Protein AF-A0A8T0FHR5-F1 (afdb_monomer_lite)

Radius of gyration: 18.39 Å; chains: 1; bounding box: 42×38×52 Å

Foldseek 3Di:
DDQFDPWDAFPPPRATWDKDQDCVDLARIWTFGVCVVVPNNPDGDIGHSCPLHLVVPDPARPVLLLLLLVCVLVPPDPVVNCVVSVDDPVRNVVVLVLLLVLLVVVCVVVVVDDPPDDDDPPDSVVSSVSSVVVCPPHPSSVVSSVSSRVVSNVVVVVVVVD

Secondary structure (DSSP, 8-state):
--SS-S--B-TTT-PBEEEEE-TTSTTSEEEEEHHHHSS--S---EEETTTTSGGGG-SS-HHHHHHHHHHHHTT--HHHHHHHH---HHHHHHHHHHHHHHHHHHHHHTT-S-SSSS----SHHHHHHHHHHHTTTS-HHHHHHHHHHHHHHHHHHHHHT-

pLDDT: mean 86.12, std 13.75, range [42.59, 98.25]

Organism: Argiope bruennichi (NCBI:txid94029)

Structure (mmCIF, N/CA/C/O backbone):
data_AF-A0A8T0FHR5-F1
#
_entry.id   AF-A0A8T0FHR5-F1
#
loop_
_atom_site.group_PDB
_atom_site.id
_atom_site.type_symbol
_atom_site.label_atom_id
_atom_site.label_alt_id
_atom_site.label_comp_id
_atom_site.label_asym_id
_atom_site.label_entity_id
_atom_site.label_seq_id
_atom_site.pdbx_PDB_ins_code
_atom_site.Cartn_x
_atom_site.Cartn_y
_atom_site.Cartn_z
_atom_site.occupancy
_atom_site.B_iso_or_equiv
_atom_site.auth_seq_id
_atom_site.auth_comp_id
_atom_site.auth_asym_id
_atom_site.auth_atom_id
_atom_site.pdbx_PDB_model_num
ATOM 1 N N . MET A 1 1 ? -11.043 2.720 -9.226 1.00 59.81 1 MET A N 1
ATOM 2 C CA . MET A 1 1 ? -9.737 3.416 -9.172 1.00 59.81 1 MET A CA 1
ATOM 3 C C . MET A 1 1 ? -8.627 2.382 -9.303 1.00 59.81 1 MET A C 1
ATOM 5 O O . MET A 1 1 ? -8.743 1.336 -8.682 1.00 59.81 1 MET A O 1
ATOM 9 N N . GLU A 1 2 ? -7.588 2.631 -10.105 1.00 81.31 2 GLU A N 1
ATOM 10 C CA . GLU A 1 2 ? -6.464 1.688 -10.253 1.00 81.31 2 GLU A CA 1
ATOM 11 C C . GLU A 1 2 ? -5.473 1.809 -9.085 1.00 81.31 2 GLU A C 1
ATOM 13 O O . GLU A 1 2 ? -4.942 2.893 -8.825 1.00 81.31 2 GLU A O 1
ATOM 18 N N . LEU A 1 3 ? -5.228 0.693 -8.391 1.00 88.44 3 LEU A N 1
ATOM 19 C CA . LEU A 1 3 ? -4.280 0.590 -7.275 1.00 88.44 3 LEU A CA 1
ATOM 20 C C . LEU A 1 3 ? -2.821 0.635 -7.745 1.00 88.44 3 LEU A C 1
ATOM 22 O O . LEU A 1 3 ? -1.984 1.235 -7.080 1.00 88.44 3 LEU A O 1
ATOM 26 N N . ILE A 1 4 ? -2.543 0.054 -8.912 1.00 89.69 4 ILE A N 1
ATOM 27 C CA . ILE A 1 4 ? -1.254 0.107 -9.605 1.00 89.69 4 ILE A CA 1
ATOM 28 C C . ILE A 1 4 ? -1.474 0.790 -10.953 1.00 89.69 4 ILE A C 1
ATOM 30 O O . ILE A 1 4 ? -2.437 0.432 -11.630 1.00 89.69 4 ILE A O 1
ATOM 34 N N . PRO A 1 5 ? -0.630 1.755 -11.360 1.00 87.38 5 PRO A N 1
ATOM 35 C CA . PRO A 1 5 ? -0.799 2.418 -12.646 1.00 87.38 5 PRO A CA 1
ATOM 36 C C . PRO A 1 5 ? -0.696 1.441 -13.816 1.00 87.38 5 PRO A C 1
ATOM 38 O O . PRO A 1 5 ? 0.226 0.628 -13.873 1.00 87.38 5 PRO A O 1
ATOM 41 N N . SER A 1 6 ? -1.608 1.569 -14.776 1.00 89.69 6 SER A N 1
ATOM 42 C CA . SER A 1 6 ? -1.546 0.876 -16.068 1.00 89.69 6 SER A CA 1
ATOM 43 C C . SER A 1 6 ? -0.545 1.502 -17.051 1.00 89.69 6 SER A C 1
ATOM 45 O O . SER A 1 6 ? -0.107 0.832 -17.986 1.00 89.69 6 SER A O 1
ATOM 47 N N . SER A 1 7 ? -0.135 2.756 -16.829 1.00 90.38 7 SER A N 1
ATOM 48 C CA . SER A 1 7 ? 0.898 3.449 -17.606 1.00 90.38 7 SER A CA 1
ATOM 49 C C . SER A 1 7 ? 1.771 4.340 -16.721 1.00 90.38 7 SER A C 1
ATOM 51 O O . SER A 1 7 ? 1.321 4.903 -15.720 1.00 90.38 7 SER A O 1
ATOM 53 N N . VAL A 1 8 ? 3.052 4.455 -17.081 1.00 91.62 8 VAL A N 1
ATOM 54 C CA . VAL A 1 8 ? 4.035 5.285 -16.374 1.00 91.62 8 VAL A CA 1
ATOM 55 C C . VAL A 1 8 ? 4.917 6.002 -17.391 1.00 91.62 8 VAL A C 1
ATOM 57 O O . VAL A 1 8 ? 5.406 5.398 -18.346 1.00 91.62 8 VAL A O 1
ATOM 60 N N . MET A 1 9 ? 5.160 7.291 -17.158 1.00 93.19 9 MET A N 1
ATOM 61 C CA . MET A 1 9 ? 6.105 8.086 -17.940 1.00 93.19 9 MET A CA 1
ATOM 62 C C . MET A 1 9 ? 7.493 8.045 -17.301 1.00 93.19 9 MET A C 1
ATOM 64 O O . MET A 1 9 ? 7.644 8.141 -16.082 1.00 93.19 9 MET A O 1
ATOM 68 N N . CYS A 1 10 ? 8.531 7.919 -18.126 1.00 92.06 10 CYS A N 1
ATOM 69 C CA . CYS A 1 10 ? 9.905 7.901 -17.653 1.00 92.06 10 CYS A CA 1
ATOM 70 C C . CYS A 1 10 ? 10.265 9.249 -17.006 1.00 92.06 10 CYS A C 1
ATOM 72 O O . CYS A 1 10 ? 10.270 10.262 -17.708 1.00 92.06 10 CYS A O 1
ATOM 74 N N . PRO A 1 11 ? 10.690 9.286 -15.729 1.00 90.50 11 PRO A N 1
ATOM 75 C CA . PRO A 1 11 ? 10.994 10.543 -15.040 1.00 90.50 11 PRO A CA 1
ATOM 76 C C . PRO A 1 11 ? 12.223 11.271 -15.607 1.00 90.50 11 PRO A C 1
ATOM 78 O O . PRO A 1 11 ? 12.476 12.414 -15.253 1.00 90.50 11 PRO A O 1
ATOM 81 N N . SER A 1 12 ? 13.016 10.615 -16.463 1.00 91.31 12 SER A N 1
ATOM 82 C CA . SER A 1 12 ? 14.241 11.190 -17.034 1.00 91.31 12 SER A CA 1
ATOM 83 C C . SER A 1 12 ? 14.061 11.780 -18.433 1.00 91.31 12 SER A C 1
ATOM 85 O O . SER A 1 12 ? 14.777 12.704 -18.788 1.00 91.31 12 SER A O 1
ATOM 87 N N . CYS A 1 13 ? 13.164 11.228 -19.254 1.00 91.31 13 CYS A N 1
ATOM 88 C CA . CYS A 1 13 ? 13.004 11.655 -20.655 1.00 91.31 13 CYS A CA 1
ATOM 89 C C . CYS A 1 13 ? 11.546 11.785 -21.102 1.00 91.31 13 CYS A C 1
ATOM 91 O O . CYS A 1 13 ? 11.295 12.071 -22.267 1.00 91.31 13 CYS A O 1
ATOM 93 N N . ASN A 1 14 ? 10.598 11.555 -20.191 1.00 91.69 14 ASN A N 1
ATOM 94 C CA . ASN A 1 14 ? 9.164 11.629 -20.437 1.00 91.69 14 ASN A CA 1
ATOM 95 C C . ASN A 1 14 ? 8.678 10.773 -21.622 1.00 91.69 14 ASN A C 1
ATOM 97 O O . ASN A 1 14 ? 7.689 11.096 -22.268 1.00 91.69 14 ASN A O 1
ATOM 101 N N . CYS A 1 15 ? 9.376 9.677 -21.922 1.00 91.31 15 CYS A N 1
ATOM 102 C CA . CYS A 1 15 ? 8.889 8.645 -22.833 1.00 91.31 15 CYS A CA 1
ATOM 103 C C . CYS A 1 15 ? 8.087 7.599 -22.061 1.00 91.31 15 CYS A C 1
ATOM 105 O O . CYS A 1 15 ? 8.352 7.354 -20.881 1.00 91.31 15 CYS A O 1
ATOM 107 N N . GLU A 1 16 ? 7.147 6.951 -22.740 1.00 92.88 16 GLU A N 1
ATOM 108 C CA . GLU A 1 16 ? 6.356 5.863 -22.171 1.00 92.88 16 GLU A CA 1
ATOM 109 C C . GLU A 1 16 ? 7.259 4.724 -21.670 1.00 92.88 16 GLU A C 1
ATOM 111 O O . GLU A 1 16 ? 8.309 4.422 -22.259 1.00 92.88 16 GLU A O 1
ATOM 116 N N . MET A 1 17 ? 6.876 4.108 -20.556 1.00 94.31 17 MET A N 1
ATOM 117 C CA . MET A 1 17 ? 7.547 2.935 -20.009 1.00 94.31 17 MET A CA 1
ATOM 118 C C . MET A 1 17 ? 6.764 1.663 -20.333 1.00 94.31 17 MET A C 1
ATOM 120 O O . MET A 1 17 ? 5.542 1.665 -20.398 1.00 94.31 17 MET A O 1
ATOM 124 N N . VAL A 1 18 ? 7.485 0.556 -20.483 1.00 93.62 18 VAL A N 1
ATOM 125 C CA . VAL A 1 18 ? 6.928 -0.781 -20.716 1.00 93.62 18 VAL A CA 1
ATOM 126 C C . VAL A 1 18 ? 7.229 -1.692 -19.529 1.00 93.62 18 VAL A C 1
ATOM 128 O O . VAL A 1 18 ? 8.312 -1.610 -18.940 1.00 93.62 18 VAL A O 1
ATOM 131 N N . ILE A 1 19 ? 6.295 -2.573 -19.169 1.00 94.50 19 ILE A N 1
ATOM 132 C CA . ILE A 1 19 ? 6.530 -3.579 -18.126 1.00 94.50 19 ILE A CA 1
ATOM 133 C C . ILE A 1 19 ? 7.423 -4.681 -18.687 1.00 94.50 19 ILE A C 1
ATOM 135 O O . ILE A 1 19 ? 7.173 -5.229 -19.760 1.00 94.50 19 ILE A O 1
ATOM 139 N N . LYS A 1 20 ? 8.447 -5.055 -17.922 1.00 93.75 20 LYS A N 1
ATOM 140 C CA . LYS A 1 20 ? 9.265 -6.236 -18.188 1.00 93.75 20 LYS A CA 1
ATOM 141 C C . LYS A 1 20 ? 9.206 -7.191 -17.004 1.00 93.75 20 LYS A C 1
ATOM 143 O O . LYS A 1 20 ? 9.490 -6.785 -15.879 1.00 93.75 20 LYS A O 1
ATOM 148 N N . SER A 1 21 ? 8.918 -8.465 -17.272 1.00 94.94 21 SER A N 1
ATOM 149 C CA . SER A 1 21 ? 9.043 -9.526 -16.269 1.00 94.94 21 SER A CA 1
ATOM 150 C C . SER A 1 21 ? 10.515 -9.748 -15.906 1.00 94.94 21 SER A C 1
ATOM 152 O O . SER A 1 21 ? 11.384 -9.902 -16.772 1.00 94.94 21 SER A O 1
ATOM 154 N N . VAL A 1 22 ? 10.797 -9.727 -14.608 1.00 94.06 22 VAL A N 1
ATOM 155 C CA . VAL A 1 22 ? 12.103 -9.981 -14.002 1.00 94.06 22 VAL A CA 1
ATOM 156 C C . VAL A 1 22 ? 11.874 -10.817 -12.735 1.00 94.06 22 VAL A C 1
ATOM 158 O O . VAL A 1 22 ? 11.781 -10.251 -11.647 1.00 94.06 22 VAL A O 1
ATOM 161 N N . PRO A 1 23 ? 11.830 -12.160 -12.840 1.00 92.88 23 PRO A N 1
ATOM 162 C CA . PRO A 1 23 ? 11.467 -13.051 -11.725 1.00 92.88 23 PRO A CA 1
ATOM 163 C C . PRO A 1 23 ? 12.344 -12.936 -10.471 1.00 92.88 23 PRO A C 1
ATOM 165 O O . PRO A 1 23 ? 11.970 -13.391 -9.403 1.00 92.88 23 PRO A O 1
ATOM 168 N N . ARG A 1 24 ? 13.536 -12.345 -10.603 1.00 91.25 24 ARG A N 1
ATOM 169 C CA . ARG A 1 24 ? 14.497 -12.160 -9.505 1.00 91.25 24 ARG A CA 1
ATOM 170 C C . ARG A 1 24 ? 14.161 -10.968 -8.601 1.00 91.25 24 ARG A C 1
ATOM 172 O O . ARG A 1 24 ? 14.810 -10.794 -7.578 1.00 91.25 24 ARG A O 1
ATOM 179 N N . LEU A 1 25 ? 13.253 -10.090 -9.032 1.00 90.38 25 LEU A N 1
ATOM 180 C CA . LEU A 1 25 ? 12.786 -8.957 -8.233 1.00 90.38 25 LEU A CA 1
ATOM 181 C C . LEU A 1 25 ? 11.647 -9.405 -7.321 1.00 90.38 25 LEU A C 1
ATOM 183 O O . LEU A 1 25 ? 10.894 -10.302 -7.687 1.00 90.38 25 LEU A O 1
ATOM 187 N N . SER A 1 26 ? 11.480 -8.722 -6.188 1.00 86.25 26 SER A N 1
ATOM 188 C CA . SER A 1 26 ? 10.424 -9.002 -5.204 1.00 86.25 26 SER A CA 1
ATOM 189 C C . SER A 1 26 ? 9.021 -9.067 -5.810 1.00 86.25 26 SER A C 1
ATOM 191 O O . SER A 1 26 ? 8.229 -9.908 -5.414 1.00 86.25 26 SER A O 1
ATOM 193 N N . ASP A 1 27 ? 8.733 -8.199 -6.784 1.00 89.75 27 ASP A N 1
ATOM 194 C CA . ASP A 1 27 ? 7.425 -8.119 -7.449 1.00 89.75 27 ASP A CA 1
ATOM 195 C C . ASP A 1 27 ? 7.426 -8.763 -8.842 1.00 89.75 27 ASP A C 1
ATOM 197 O O . ASP A 1 27 ? 6.490 -8.587 -9.618 1.00 89.75 27 ASP A O 1
ATOM 201 N N . GLY A 1 28 ? 8.511 -9.450 -9.212 1.00 92.12 28 GLY A N 1
ATOM 202 C CA . GLY A 1 28 ? 8.614 -10.187 -10.472 1.00 92.12 28 GLY A CA 1
ATOM 203 C C . GLY A 1 28 ? 8.600 -9.337 -11.749 1.00 92.12 28 GLY A C 1
ATOM 204 O O . GLY A 1 28 ? 8.675 -9.899 -12.844 1.00 92.12 28 GLY A O 1
ATOM 205 N N . ALA A 1 29 ? 8.520 -8.007 -11.655 1.00 93.38 29 ALA A N 1
ATOM 206 C CA . ALA A 1 29 ? 8.443 -7.105 -12.799 1.00 93.38 29 ALA A CA 1
ATOM 207 C C . ALA A 1 29 ? 8.985 -5.698 -12.493 1.00 93.38 29 ALA A C 1
ATOM 209 O O . ALA A 1 29 ? 9.149 -5.299 -11.339 1.00 93.38 29 ALA A O 1
ATOM 210 N N . VAL A 1 30 ? 9.286 -4.938 -13.550 1.00 94.50 30 VAL A N 1
ATOM 211 C CA . VAL A 1 30 ? 9.792 -3.559 -13.467 1.00 94.50 30 VAL A CA 1
ATOM 212 C C . VAL A 1 30 ? 9.320 -2.740 -14.670 1.00 94.50 30 VAL A C 1
ATOM 214 O O . VAL A 1 30 ? 9.234 -3.271 -15.780 1.00 94.50 30 VAL A O 1
ATOM 217 N N . TRP A 1 31 ? 9.069 -1.446 -14.476 1.00 95.12 31 TRP A N 1
ATOM 218 C CA . TRP A 1 31 ? 8.907 -0.508 -15.585 1.00 95.12 31 TRP A CA 1
ATOM 219 C C . TRP A 1 31 ? 10.270 -0.203 -16.201 1.00 95.12 31 TRP A C 1
ATOM 221 O O . TRP A 1 31 ? 11.219 0.151 -15.496 1.00 95.12 31 TRP A O 1
ATOM 231 N N . VAL A 1 32 ? 10.371 -0.297 -17.524 1.00 94.19 32 VAL A N 1
ATOM 232 C CA . VAL A 1 32 ? 11.575 0.022 -18.297 1.00 94.19 32 VAL A CA 1
ATOM 233 C C . VAL A 1 32 ? 11.241 1.105 -19.314 1.00 94.19 32 VAL A C 1
ATOM 235 O O . VAL A 1 32 ? 10.236 1.011 -20.008 1.00 94.19 32 VAL A O 1
ATOM 238 N N . CYS A 1 33 ? 12.078 2.136 -19.420 1.00 93.31 33 CYS A N 1
ATOM 239 C CA . CYS A 1 33 ? 11.904 3.168 -20.441 1.00 93.31 33 CYS A CA 1
ATOM 240 C C . CYS A 1 33 ? 11.874 2.549 -21.852 1.00 93.31 33 CYS A C 1
ATOM 242 O O . CYS A 1 33 ? 12.762 1.765 -22.192 1.00 93.31 33 CYS A O 1
ATOM 244 N N . SER A 1 34 ? 10.908 2.925 -22.694 1.00 90.25 34 SER A N 1
ATOM 245 C CA . SER A 1 34 ? 10.821 2.454 -24.089 1.00 90.25 34 SER A CA 1
ATOM 246 C C . SER A 1 34 ? 12.085 2.758 -24.906 1.00 90.25 34 SER A C 1
ATOM 248 O O . SER A 1 34 ? 12.523 1.923 -25.699 1.00 90.25 34 SER A O 1
ATOM 250 N N . ASN A 1 35 ? 12.758 3.882 -24.633 1.00 87.00 35 ASN A N 1
ATOM 251 C CA . ASN A 1 35 ? 14.053 4.218 -25.239 1.00 87.00 35 ASN A CA 1
ATOM 252 C C . ASN A 1 35 ? 15.185 3.256 -24.853 1.00 87.00 35 ASN A C 1
ATOM 254 O O . ASN A 1 35 ? 16.189 3.202 -25.547 1.00 87.00 35 ASN A O 1
ATOM 258 N N . MET A 1 36 ? 15.057 2.486 -23.770 1.00 79.12 36 MET A N 1
ATOM 259 C CA . MET A 1 36 ? 16.019 1.423 -23.465 1.00 79.12 36 MET A CA 1
ATOM 260 C C . MET A 1 36 ? 15.865 0.238 -24.430 1.00 79.12 36 MET A C 1
ATOM 262 O O . MET A 1 36 ? 16.826 -0.497 -24.657 1.00 79.12 36 MET A O 1
ATOM 266 N N . MET A 1 37 ? 14.653 0.025 -24.951 1.00 70.75 37 MET A N 1
ATOM 267 C CA . MET A 1 37 ? 14.314 -1.093 -25.836 1.00 70.75 37 MET A CA 1
ATOM 268 C C . MET A 1 37 ? 14.531 -0.742 -27.307 1.00 70.75 37 MET A C 1
ATOM 270 O O . MET A 1 37 ? 14.985 -1.584 -28.078 1.00 70.75 37 MET A O 1
ATOM 274 N N . ALA A 1 38 ? 14.259 0.506 -27.695 1.00 64.75 38 ALA A N 1
ATOM 275 C CA . ALA A 1 38 ? 14.748 1.037 -28.955 1.00 64.75 38 ALA A CA 1
ATOM 276 C C . ALA A 1 38 ? 16.276 1.126 -28.863 1.00 64.75 38 ALA A C 1
ATOM 278 O O . ALA A 1 38 ? 16.813 1.664 -27.906 1.00 64.75 38 ALA A O 1
ATOM 279 N N . SER A 1 39 ? 17.009 0.648 -29.860 1.00 58.31 39 SER A N 1
ATOM 280 C CA . SER A 1 39 ? 18.483 0.675 -29.953 1.00 58.31 39 SER A CA 1
ATOM 281 C C . SER A 1 39 ? 19.145 2.068 -29.809 1.00 58.31 39 SER A C 1
ATOM 283 O O . SER A 1 39 ? 20.367 2.190 -29.888 1.00 58.31 39 SER A O 1
ATOM 285 N N . LYS A 1 40 ? 18.358 3.115 -29.542 1.00 58.34 40 LYS A N 1
ATOM 286 C CA . LYS A 1 40 ? 18.745 4.469 -29.146 1.00 58.34 40 LYS A CA 1
ATOM 287 C C . LYS A 1 40 ? 18.953 4.511 -27.626 1.00 58.34 40 LYS A C 1
ATOM 289 O O . LYS A 1 40 ? 18.059 4.916 -26.893 1.00 58.34 40 LYS A O 1
ATOM 294 N N . ARG A 1 41 ? 20.140 4.099 -27.156 1.00 62.62 41 ARG A N 1
ATOM 295 C CA . ARG A 1 41 ? 20.569 3.981 -25.737 1.00 62.62 41 ARG A CA 1
ATOM 296 C C . ARG A 1 41 ? 20.574 5.295 -24.918 1.00 62.62 41 ARG A C 1
ATOM 298 O O . ARG A 1 41 ? 21.403 5.467 -24.031 1.00 62.62 41 ARG A O 1
ATOM 305 N N . ASN A 1 42 ? 19.665 6.226 -25.174 1.00 76.00 42 ASN A N 1
ATOM 306 C CA . ASN A 1 42 ? 19.671 7.561 -24.581 1.00 76.00 42 ASN A CA 1
ATOM 307 C C . ASN A 1 42 ? 19.028 7.584 -23.184 1.00 76.00 42 ASN A C 1
ATOM 309 O O . ASN A 1 42 ? 19.149 8.573 -22.468 1.00 76.00 42 ASN A O 1
ATOM 313 N N . CYS A 1 43 ? 18.338 6.512 -22.776 1.00 85.75 43 CYS A N 1
ATOM 314 C CA . CYS A 1 43 ? 17.780 6.391 -21.433 1.00 85.75 43 CYS A CA 1
ATOM 315 C C . CYS A 1 43 ? 17.689 4.924 -20.993 1.00 85.75 43 CYS A C 1
ATOM 317 O O . CYS A 1 43 ? 16.995 4.127 -21.617 1.00 85.75 43 CYS A O 1
ATOM 319 N N . SER A 1 44 ? 18.344 4.578 -19.883 1.00 87.69 44 SER A N 1
ATOM 320 C CA . SER A 1 44 ? 18.327 3.237 -19.274 1.00 87.69 44 SER A CA 1
ATOM 321 C C . SER A 1 44 ? 17.522 3.182 -17.969 1.00 87.69 44 SER A C 1
ATOM 323 O O . SER A 1 44 ? 17.752 2.312 -17.124 1.00 87.69 44 SER A O 1
ATOM 325 N N . ARG A 1 45 ? 16.612 4.144 -17.760 1.00 92.12 45 ARG A N 1
ATOM 326 C CA . ARG A 1 45 ? 15.843 4.275 -16.518 1.00 92.12 45 ARG A CA 1
ATOM 327 C C . ARG A 1 45 ? 14.913 3.077 -16.320 1.00 92.12 45 ARG A C 1
ATOM 329 O O . ARG A 1 45 ? 14.230 2.636 -17.248 1.00 92.12 45 ARG A O 1
ATOM 336 N N . ARG A 1 46 ? 14.867 2.603 -15.075 1.00 92.94 46 ARG A N 1
ATOM 337 C CA . ARG A 1 46 ? 13.912 1.614 -14.572 1.00 92.94 46 ARG A CA 1
ATOM 338 C C . ARG A 1 46 ? 13.204 2.171 -13.343 1.00 92.94 46 ARG A C 1
ATOM 340 O O . ARG A 1 46 ? 13.834 2.898 -12.573 1.00 92.94 46 ARG A O 1
ATOM 347 N N . CYS A 1 47 ? 11.941 1.811 -13.160 1.00 92.31 47 CYS A N 1
ATOM 348 C CA . CYS A 1 47 ? 11.141 2.181 -11.993 1.00 92.31 47 CYS A CA 1
ATOM 349 C C . CYS A 1 47 ? 10.425 0.939 -11.448 1.00 92.31 47 CYS A C 1
ATOM 351 O O . CYS A 1 47 ? 10.082 0.041 -12.217 1.00 92.31 47 CYS A O 1
ATOM 353 N N . SER A 1 48 ? 10.200 0.878 -10.134 1.00 92.31 48 SER A N 1
ATOM 354 C CA . SER A 1 48 ? 9.385 -0.189 -9.535 1.00 92.31 48 SER A CA 1
ATOM 355 C C . SER A 1 48 ? 8.003 -0.221 -10.186 1.00 92.31 48 SER A C 1
ATOM 357 O O . SER A 1 48 ? 7.464 0.841 -10.486 1.00 92.31 48 SER A O 1
ATOM 359 N N . VAL A 1 49 ? 7.397 -1.402 -10.354 1.00 93.19 49 VAL A N 1
ATOM 360 C CA . VAL A 1 49 ? 5.997 -1.523 -10.820 1.00 93.19 49 VAL A CA 1
ATOM 361 C C . VAL A 1 49 ? 5.007 -0.759 -9.943 1.00 93.19 49 VAL A C 1
ATOM 363 O O . VAL A 1 49 ? 3.935 -0.387 -10.402 1.00 93.19 49 VAL A O 1
ATOM 366 N N . ARG A 1 50 ? 5.410 -0.459 -8.708 1.00 92.25 50 ARG A N 1
ATOM 367 C CA . ARG A 1 50 ? 4.657 0.312 -7.719 1.00 92.25 50 ARG A CA 1
ATOM 368 C C . ARG A 1 50 ? 4.725 1.821 -7.915 1.00 92.25 50 ARG A C 1
ATOM 370 O O . ARG A 1 50 ? 4.069 2.532 -7.162 1.00 92.25 50 ARG A O 1
ATOM 377 N N . GLN A 1 51 ? 5.539 2.310 -8.851 1.00 90.50 51 GLN A N 1
ATOM 378 C CA . GLN A 1 51 ? 5.801 3.736 -9.036 1.00 90.50 51 GLN A CA 1
ATOM 379 C C . GLN A 1 51 ? 4.498 4.542 -9.060 1.00 90.50 51 GLN A C 1
ATOM 381 O O . GLN A 1 51 ? 3.621 4.253 -9.867 1.00 90.50 51 GLN A O 1
ATOM 386 N N . GLY A 1 52 ? 4.385 5.565 -8.213 1.00 86.81 52 GLY A N 1
ATOM 387 C CA . GLY A 1 52 ? 3.206 6.435 -8.150 1.00 86.81 52 GLY A CA 1
ATOM 388 C C . GLY A 1 52 ? 1.978 5.816 -7.471 1.00 86.81 52 GLY A C 1
ATOM 389 O O . GLY A 1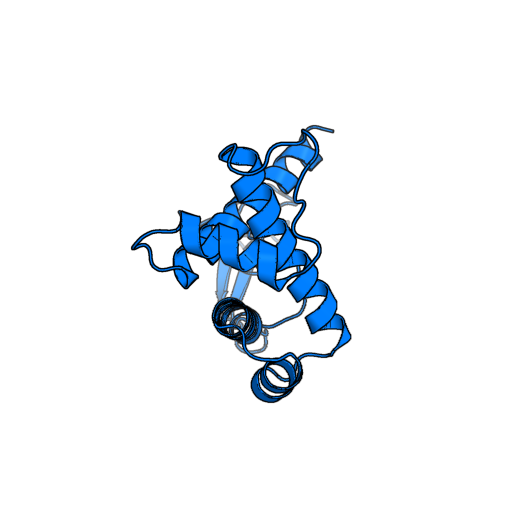 52 ? 0.879 6.358 -7.591 1.00 86.81 52 GLY A O 1
ATOM 390 N N . SER A 1 53 ? 2.147 4.700 -6.761 1.00 90.88 53 SER A N 1
ATOM 391 C CA . SER A 1 53 ? 1.115 4.093 -5.916 1.00 90.88 53 SER A CA 1
ATOM 392 C C . SER A 1 53 ? 1.550 4.061 -4.458 1.00 90.88 53 SER A C 1
ATOM 394 O O . SER A 1 53 ? 2.741 4.076 -4.152 1.00 90.88 53 SER A O 1
ATOM 396 N N . TRP A 1 54 ? 0.586 3.927 -3.553 1.00 91.31 54 TRP A N 1
ATOM 397 C CA . TRP A 1 54 ? 0.850 3.798 -2.116 1.00 91.31 54 TRP A CA 1
ATOM 398 C C . TRP A 1 54 ? 1.808 2.645 -1.757 1.00 91.31 54 TRP A C 1
ATOM 400 O O . TRP A 1 54 ? 2.554 2.726 -0.781 1.00 91.31 54 TRP A O 1
ATOM 410 N N . PHE A 1 55 ? 1.875 1.603 -2.592 1.00 91.56 55 PHE A N 1
ATOM 411 C CA . PHE A 1 55 ? 2.766 0.459 -2.394 1.00 91.56 55 PHE A CA 1
ATOM 412 C C . PHE A 1 55 ? 4.261 0.800 -2.540 1.00 91.56 55 PHE A C 1
ATOM 414 O O . PHE A 1 55 ? 5.111 -0.003 -2.142 1.00 91.56 55 PHE A O 1
ATOM 421 N N . GLU A 1 56 ? 4.615 1.963 -3.104 1.00 89.88 56 GLU A N 1
ATOM 422 C CA . GLU A 1 56 ? 6.014 2.393 -3.257 1.00 89.88 56 GLU A CA 1
ATOM 423 C C . GLU A 1 56 ? 6.646 2.918 -1.959 1.00 89.88 56 GLU A C 1
ATOM 425 O O . GLU A 1 56 ? 7.862 3.083 -1.891 1.00 89.88 56 GLU A O 1
ATOM 430 N N . LEU A 1 57 ? 5.843 3.149 -0.915 1.00 84.62 57 LEU A N 1
ATOM 431 C CA . LEU A 1 57 ? 6.277 3.736 0.357 1.00 84.62 57 LEU A CA 1
ATOM 432 C C . LEU A 1 57 ? 7.061 2.766 1.264 1.00 84.62 57 LEU A C 1
ATOM 434 O O . LEU A 1 57 ? 7.387 3.110 2.401 1.00 84.62 57 LEU A O 1
ATOM 438 N N . THR A 1 58 ? 7.347 1.543 0.808 1.00 84.50 58 THR A N 1
ATOM 439 C CA . THR A 1 58 ? 7.927 0.492 1.649 1.00 84.50 58 THR A CA 1
ATOM 440 C C . THR A 1 58 ? 8.839 -0.473 0.893 1.00 84.50 58 THR A C 1
ATOM 442 O O . THR A 1 58 ? 8.698 -0.680 -0.309 1.00 84.50 58 THR A O 1
ATOM 445 N N . ASN A 1 59 ? 9.728 -1.128 1.643 1.00 84.38 59 ASN A N 1
ATOM 446 C CA . ASN A 1 59 ? 10.586 -2.214 1.164 1.00 84.38 59 ASN A CA 1
ATOM 447 C C . ASN A 1 59 ? 9.928 -3.605 1.271 1.00 84.38 59 ASN A C 1
ATOM 449 O O . ASN A 1 59 ? 10.559 -4.595 0.916 1.00 84.38 59 ASN A O 1
ATOM 453 N N . MET A 1 60 ? 8.697 -3.703 1.786 1.00 92.25 60 MET A N 1
ATOM 454 C CA . MET A 1 60 ? 7.950 -4.970 1.834 1.00 92.25 60 MET A CA 1
ATOM 455 C C . MET A 1 60 ? 7.605 -5.464 0.426 1.00 92.25 60 MET A C 1
ATOM 457 O O . MET A 1 60 ? 7.462 -4.648 -0.483 1.00 92.25 60 MET A O 1
ATOM 461 N N . THR A 1 61 ? 7.428 -6.771 0.224 1.00 91.69 61 THR A N 1
ATOM 462 C CA . THR A 1 61 ? 6.866 -7.328 -1.026 1.00 91.69 61 THR A CA 1
ATOM 463 C C . THR A 1 61 ? 5.379 -6.965 -1.174 1.00 91.69 61 THR A C 1
ATOM 465 O O . THR A 1 61 ? 4.746 -6.554 -0.199 1.00 91.69 61 THR A O 1
ATOM 468 N N . PHE A 1 62 ? 4.793 -7.105 -2.371 1.00 91.69 62 PHE A N 1
ATOM 469 C CA . PHE A 1 62 ? 3.343 -6.917 -2.528 1.00 91.69 62 PHE A CA 1
ATOM 470 C C . PHE A 1 62 ? 2.548 -7.844 -1.614 1.00 91.69 62 PHE A C 1
ATOM 472 O O . PHE A 1 62 ? 1.631 -7.396 -0.934 1.00 91.69 62 PHE A O 1
ATOM 479 N N . GLU A 1 63 ? 2.944 -9.113 -1.565 1.00 92.31 63 GLU A N 1
ATOM 480 C CA . GLU A 1 63 ? 2.332 -10.125 -0.711 1.00 92.31 63 GLU A CA 1
ATOM 481 C C . GLU A 1 63 ? 2.344 -9.698 0.760 1.00 92.31 63 GLU A C 1
ATOM 4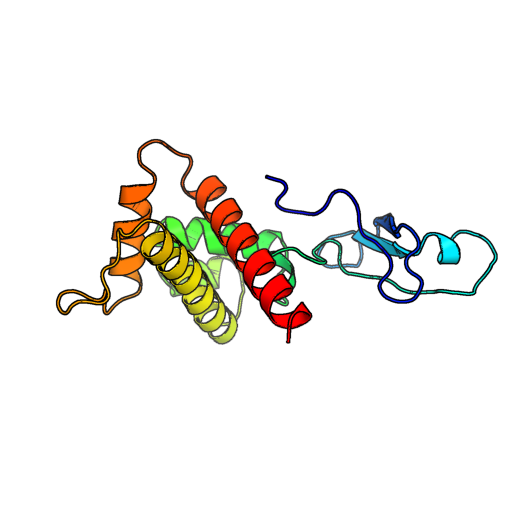83 O O . GLU A 1 63 ? 1.303 -9.711 1.411 1.00 92.31 63 GLU A O 1
ATOM 488 N N . GLN A 1 64 ? 3.481 -9.201 1.256 1.00 95.44 64 GLN A N 1
ATOM 489 C CA . GLN A 1 64 ? 3.591 -8.686 2.621 1.00 95.44 64 GLN A CA 1
ATOM 490 C C . GLN A 1 64 ? 2.690 -7.472 2.869 1.00 95.44 64 GLN A C 1
ATOM 492 O O . GLN A 1 64 ? 2.088 -7.385 3.935 1.00 95.44 64 GLN A O 1
ATOM 497 N N . ILE A 1 65 ? 2.571 -6.539 1.916 1.00 95.06 65 ILE A N 1
ATOM 498 C CA . ILE A 1 65 ? 1.687 -5.367 2.065 1.00 95.06 65 ILE A CA 1
ATOM 499 C C . ILE A 1 65 ? 0.226 -5.800 2.139 1.00 95.06 65 ILE A C 1
ATOM 501 O O . ILE A 1 65 ? -0.505 -5.333 3.015 1.00 95.06 65 ILE A O 1
ATOM 505 N N . LEU A 1 66 ? -0.193 -6.691 1.241 1.00 95.62 66 LEU A N 1
ATOM 506 C CA . LEU A 1 66 ? -1.569 -7.177 1.182 1.00 95.62 66 LEU A CA 1
ATOM 507 C C . LEU A 1 66 ? -1.914 -7.988 2.436 1.00 95.62 66 LEU A C 1
ATOM 509 O O . LEU A 1 66 ? -2.925 -7.699 3.075 1.00 95.62 66 LEU A O 1
ATOM 513 N N . ALA A 1 67 ? -1.047 -8.922 2.838 1.00 97.38 67 ALA A N 1
ATOM 514 C CA . ALA A 1 67 ? -1.224 -9.723 4.047 1.00 97.38 67 ALA A CA 1
ATOM 515 C C . ALA A 1 67 ? -1.260 -8.849 5.308 1.00 97.38 67 ALA A C 1
ATOM 517 O O . ALA A 1 67 ? -2.184 -8.971 6.111 1.00 97.38 67 ALA A O 1
ATOM 518 N N . PHE A 1 68 ? -0.313 -7.911 5.449 1.00 97.38 68 PHE A N 1
ATOM 519 C CA . PHE A 1 68 ? -0.301 -6.962 6.562 1.00 97.38 68 PHE A CA 1
ATOM 520 C C . PHE A 1 68 ? -1.604 -6.170 6.624 1.00 97.38 68 PHE A C 1
ATOM 522 O O . PHE A 1 68 ? -2.224 -6.091 7.678 1.00 97.38 68 PHE A O 1
ATOM 529 N N . THR A 1 69 ? -2.023 -5.587 5.499 1.00 96.88 69 THR A N 1
ATOM 530 C CA . THR A 1 69 ? -3.212 -4.729 5.434 1.00 96.88 69 THR A CA 1
ATOM 531 C C . THR A 1 69 ? -4.468 -5.514 5.783 1.00 96.88 69 THR A C 1
ATOM 533 O O . THR A 1 69 ? -5.250 -5.072 6.621 1.00 96.88 69 THR A O 1
ATOM 536 N N . TYR A 1 70 ? -4.621 -6.708 5.210 1.00 97.81 70 TYR A N 1
ATOM 537 C CA . TYR A 1 70 ? -5.733 -7.598 5.512 1.00 97.81 70 TYR A CA 1
ATOM 538 C C . TYR A 1 70 ? -5.784 -7.934 7.006 1.00 97.81 70 TYR A C 1
ATOM 540 O O . TYR A 1 70 ? -6.810 -7.742 7.657 1.00 97.81 70 TYR A O 1
ATOM 548 N N . MET A 1 71 ? -4.666 -8.380 7.577 1.00 98.00 71 MET A N 1
ATOM 549 C CA . MET A 1 71 ? -4.588 -8.745 8.991 1.00 98.00 71 MET A CA 1
ATOM 550 C C . MET A 1 71 ? -4.811 -7.547 9.919 1.00 98.00 71 MET A C 1
ATOM 552 O O . MET A 1 71 ? -5.469 -7.680 10.949 1.00 98.00 71 MET A O 1
ATOM 556 N N . TRP A 1 72 ? -4.305 -6.372 9.546 1.00 96.81 72 TRP A N 1
ATOM 557 C CA . TRP A 1 72 ? -4.471 -5.140 10.310 1.00 96.81 72 TRP A CA 1
ATOM 558 C C . TRP A 1 72 ? -5.941 -4.714 10.389 1.00 96.81 72 TRP A C 1
ATOM 560 O O . TRP A 1 72 ? -6.442 -4.460 11.484 1.00 96.81 72 TRP A O 1
ATOM 570 N N . ILE A 1 73 ? -6.652 -4.722 9.255 1.00 96.69 73 ILE A N 1
ATOM 571 C CA . ILE A 1 73 ? -8.094 -4.425 9.191 1.00 96.69 73 ILE A CA 1
ATOM 572 C C . ILE A 1 73 ? -8.891 -5.429 10.035 1.00 96.69 73 ILE A C 1
ATOM 574 O O . ILE A 1 73 ? -9.806 -5.048 10.763 1.00 96.69 73 ILE A O 1
ATOM 578 N N . ASN A 1 74 ? -8.491 -6.702 10.009 1.00 96.00 74 ASN A N 1
ATOM 579 C CA . ASN A 1 74 ? -9.113 -7.778 10.785 1.00 96.00 74 ASN A CA 1
ATOM 580 C C . ASN A 1 74 ? -8.608 -7.881 12.241 1.00 96.00 74 ASN A C 1
ATOM 582 O O . ASN A 1 74 ? -8.889 -8.864 12.924 1.00 96.00 74 ASN A O 1
ATOM 586 N N . ARG A 1 75 ? -7.871 -6.877 12.734 1.00 94.88 75 ARG A N 1
ATOM 587 C CA . ARG A 1 75 ? -7.380 -6.769 14.124 1.00 94.88 75 ARG A CA 1
ATOM 588 C C . ARG A 1 75 ? -6.552 -7.941 14.629 1.00 94.88 75 ARG A C 1
ATOM 590 O O . ARG A 1 75 ? -6.592 -8.288 15.811 1.00 94.88 75 ARG A O 1
ATOM 597 N N . PHE A 1 76 ? -5.749 -8.520 13.753 1.00 96.94 76 PHE A N 1
ATOM 598 C CA . PHE A 1 76 ? -4.721 -9.447 14.191 1.00 96.94 76 PHE A CA 1
ATOM 599 C C . PHE A 1 76 ? -3.738 -8.710 15.105 1.00 96.94 76 PHE A C 1
ATOM 601 O O . PHE A 1 76 ? -3.403 -7.540 14.898 1.00 96.94 76 PHE A O 1
ATOM 608 N N . SER A 1 77 ? -3.270 -9.405 16.137 1.00 95.94 77 SER A N 1
ATOM 609 C CA . SER A 1 77 ? -2.264 -8.857 17.041 1.00 95.94 77 SER A CA 1
ATOM 610 C C . SER A 1 77 ? -0.932 -8.638 16.321 1.00 95.94 77 SER A C 1
ATOM 612 O O . SER A 1 77 ? -0.621 -9.289 15.320 1.00 95.94 77 SER A O 1
ATOM 614 N N . GLN A 1 78 ? -0.096 -7.755 16.875 1.00 96.12 78 GLN A N 1
ATOM 615 C CA . GLN A 1 78 ? 1.252 -7.524 16.359 1.00 96.12 78 GLN A CA 1
ATOM 616 C C . GLN A 1 78 ? 2.043 -8.830 16.223 1.00 96.12 78 GLN A C 1
ATOM 618 O O . GLN A 1 78 ? 2.686 -9.044 15.203 1.00 96.12 78 GLN A O 1
ATOM 623 N N . SER A 1 79 ? 1.993 -9.713 17.224 1.00 97.81 79 SER A N 1
ATOM 624 C CA . SER A 1 79 ? 2.726 -10.983 17.190 1.00 97.81 79 SER A CA 1
ATOM 625 C C . SER A 1 79 ? 2.257 -11.893 16.056 1.00 97.81 79 SER A C 1
ATOM 627 O O . SER A 1 79 ? 3.101 -12.467 15.373 1.00 97.81 79 SER A O 1
ATOM 629 N N . GLN A 1 80 ? 0.947 -11.978 15.810 1.00 98.25 80 GLN A N 1
ATOM 630 C CA . GLN A 1 80 ? 0.405 -12.731 14.676 1.00 98.25 80 GLN A CA 1
ATOM 631 C C . GLN A 1 80 ? 0.882 -12.138 13.350 1.00 98.25 80 GLN A C 1
ATOM 633 O O . GLN A 1 80 ? 1.435 -12.858 12.529 1.00 98.25 80 GLN A O 1
ATOM 638 N N . ILE A 1 81 ? 0.765 -10.821 13.167 1.00 98.06 81 ILE A N 1
ATOM 639 C CA . ILE A 1 81 ? 1.196 -10.162 11.925 1.00 98.06 81 ILE A CA 1
ATOM 640 C C . ILE A 1 81 ? 2.689 -10.392 11.668 1.00 98.06 81 ILE A C 1
ATOM 642 O O . ILE A 1 81 ? 3.074 -10.722 10.549 1.00 98.06 81 ILE A O 1
ATOM 646 N N . LEU A 1 82 ? 3.539 -10.246 12.689 1.00 98.00 82 LEU A N 1
ATOM 647 C CA . LEU A 1 82 ? 4.980 -10.484 12.555 1.00 98.00 82 LEU A CA 1
ATOM 648 C C . LEU A 1 82 ? 5.291 -11.945 12.204 1.00 98.00 82 LEU A C 1
ATOM 650 O O . LEU A 1 82 ? 6.141 -12.188 11.350 1.00 98.00 82 LEU A O 1
ATOM 654 N N . SER A 1 83 ? 4.594 -12.895 12.832 1.00 97.94 83 SER A N 1
ATOM 655 C CA . SER A 1 83 ? 4.762 -14.329 12.578 1.00 97.94 83 SER A CA 1
ATOM 656 C C . SER A 1 83 ? 4.371 -14.710 11.150 1.00 97.94 83 SER A C 1
ATOM 658 O O . SER A 1 83 ? 5.110 -15.428 10.485 1.00 97.94 83 SER A O 1
ATOM 660 N N . GLU A 1 84 ? 3.233 -14.212 10.671 1.00 97.62 84 GLU A N 1
ATOM 661 C CA . GLU A 1 84 ? 2.669 -14.608 9.376 1.00 97.62 84 GLU A CA 1
ATOM 662 C C . GLU A 1 84 ? 3.342 -13.902 8.192 1.00 97.62 84 GLU A C 1
ATOM 664 O O . GLU A 1 84 ? 3.506 -14.479 7.122 1.00 97.62 84 GLU A O 1
ATOM 669 N N . THR A 1 85 ? 3.756 -12.643 8.363 1.00 96.75 85 THR A N 1
ATOM 670 C CA . THR A 1 85 ? 4.328 -11.845 7.260 1.00 96.75 85 THR A CA 1
ATOM 671 C C . THR A 1 85 ? 5.858 -11.852 7.225 1.00 96.75 85 THR A C 1
ATOM 673 O O . THR A 1 85 ? 6.463 -11.435 6.230 1.00 96.75 85 THR A O 1
ATOM 676 N N . GLY A 1 86 ? 6.504 -12.265 8.322 1.00 96.31 86 GLY A N 1
ATOM 677 C CA . GLY A 1 86 ? 7.960 -12.250 8.479 1.00 96.31 86 GLY A CA 1
ATOM 678 C C . GLY A 1 86 ? 8.587 -10.849 8.486 1.00 96.31 86 GLY A C 1
ATOM 679 O O . GLY A 1 86 ? 9.805 -10.717 8.350 1.00 96.31 86 GLY A O 1
ATOM 680 N N . ILE A 1 87 ? 7.788 -9.784 8.602 1.00 96.25 87 ILE A N 1
ATOM 681 C CA . ILE A 1 87 ? 8.301 -8.409 8.635 1.00 96.25 87 ILE A CA 1
ATOM 682 C C . ILE A 1 87 ? 8.949 -8.097 9.988 1.00 96.25 87 ILE A C 1
ATOM 684 O O . ILE A 1 87 ? 8.669 -8.725 11.005 1.00 96.25 87 ILE A O 1
ATOM 688 N N . SER A 1 88 ? 9.801 -7.072 10.025 1.00 95.88 88 SER A N 1
ATOM 689 C CA . SER A 1 88 ? 10.400 -6.621 11.284 1.00 95.88 88 SER A CA 1
ATOM 690 C C . SER A 1 88 ? 9.397 -5.858 12.160 1.00 95.88 88 SER A C 1
ATOM 692 O O . SER A 1 88 ? 8.483 -5.201 11.656 1.00 95.88 88 SER A O 1
ATOM 694 N N . ALA A 1 89 ? 9.621 -5.839 13.478 1.00 96.38 89 ALA A N 1
ATOM 695 C CA . ALA A 1 89 ? 8.837 -5.012 14.400 1.00 96.38 89 ALA A CA 1
ATOM 696 C C . ALA A 1 89 ? 8.885 -3.514 14.038 1.00 96.38 89 ALA A C 1
ATOM 698 O O . ALA A 1 89 ? 7.877 -2.818 14.139 1.00 96.38 89 ALA A O 1
ATOM 699 N N . ALA A 1 90 ? 10.031 -3.022 13.554 1.00 95.12 90 ALA A N 1
ATOM 700 C CA . ALA A 1 90 ? 10.165 -1.645 13.081 1.00 95.12 90 ALA A CA 1
ATOM 701 C C . ALA A 1 90 ? 9.282 -1.378 11.849 1.00 95.12 90 ALA A C 1
ATOM 703 O O . ALA A 1 90 ? 8.597 -0.356 11.778 1.00 95.12 90 ALA A O 1
ATOM 704 N N . THR A 1 91 ? 9.250 -2.326 10.906 1.00 94.62 91 THR A N 1
ATOM 705 C CA . THR A 1 91 ? 8.370 -2.280 9.732 1.00 94.62 91 THR A CA 1
ATOM 706 C C . THR A 1 91 ? 6.903 -2.271 10.150 1.00 94.62 91 THR A C 1
ATOM 708 O O . THR A 1 91 ? 6.158 -1.422 9.667 1.00 94.62 91 THR A O 1
ATOM 711 N N . TYR A 1 92 ? 6.509 -3.137 11.091 1.00 95.56 92 TYR A N 1
ATOM 712 C CA . TYR A 1 92 ? 5.158 -3.162 11.655 1.00 95.56 92 TYR A CA 1
ATOM 713 C C . TYR A 1 92 ? 4.758 -1.806 12.245 1.00 95.56 92 TYR A C 1
ATOM 715 O O . TYR A 1 92 ? 3.695 -1.293 11.913 1.00 95.56 92 TYR A O 1
ATOM 723 N N . ILE A 1 93 ? 5.604 -1.196 13.084 1.00 93.81 93 ILE A N 1
ATOM 724 C CA . ILE A 1 93 ? 5.299 0.097 13.721 1.00 93.81 93 ILE A CA 1
ATOM 725 C C . ILE A 1 93 ? 5.084 1.183 12.661 1.00 93.81 93 ILE A C 1
ATOM 727 O O . ILE A 1 93 ? 4.111 1.937 12.736 1.00 93.81 93 ILE A O 1
ATOM 731 N N . SER A 1 94 ? 5.973 1.245 11.664 1.00 92.56 94 SER A N 1
ATOM 732 C CA . SER A 1 94 ? 5.876 2.210 10.566 1.00 92.56 94 SER A CA 1
ATOM 733 C C . SER A 1 94 ? 4.577 2.032 9.774 1.00 92.56 94 SER A C 1
ATOM 735 O O . SER A 1 94 ? 3.829 2.992 9.577 1.00 92.56 94 SER A O 1
ATOM 737 N N . TRP A 1 95 ? 4.257 0.793 9.396 1.00 92.88 95 TRP A N 1
ATOM 738 C CA . TRP A 1 95 ? 3.057 0.484 8.624 1.00 92.88 95 TRP A CA 1
ATOM 739 C C . TRP A 1 95 ? 1.759 0.657 9.413 1.00 92.88 95 TRP A C 1
ATOM 741 O O . TRP A 1 95 ? 0.796 1.216 8.902 1.00 92.88 95 TRP A O 1
ATOM 751 N N . ASN A 1 96 ? 1.746 0.295 10.693 1.00 93.44 96 ASN A N 1
ATOM 752 C CA . ASN A 1 96 ? 0.623 0.548 11.592 1.00 93.44 96 ASN A CA 1
ATOM 753 C C . ASN A 1 96 ? 0.350 2.055 11.758 1.00 93.44 96 ASN A C 1
ATOM 755 O O . ASN A 1 96 ? -0.796 2.487 11.904 1.00 93.44 96 ASN A O 1
ATOM 759 N N . LYS A 1 97 ? 1.397 2.890 11.750 1.00 91.69 97 LYS A N 1
ATOM 760 C CA . LYS A 1 97 ? 1.239 4.349 11.752 1.00 91.69 97 LYS A CA 1
ATOM 761 C C . LYS A 1 97 ? 0.673 4.848 10.423 1.00 91.69 97 LYS A C 1
ATOM 763 O O . LYS A 1 97 ? -0.227 5.682 10.438 1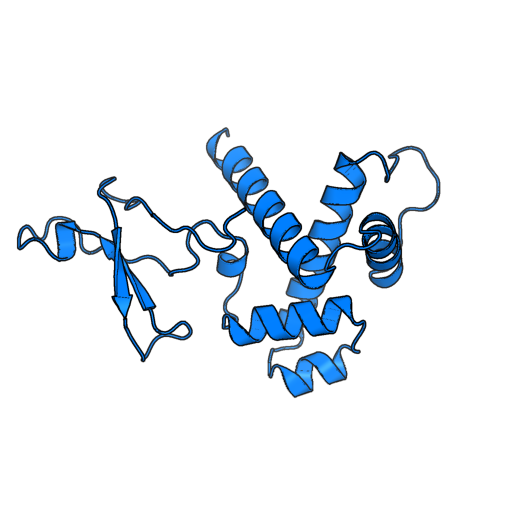.00 91.69 97 LYS A O 1
ATOM 768 N N . LEU A 1 98 ? 1.181 4.338 9.302 1.00 91.50 98 LEU A N 1
ATOM 769 C CA . LEU A 1 98 ? 0.725 4.730 7.970 1.00 91.50 98 LEU A CA 1
ATOM 770 C C . LEU A 1 98 ? -0.744 4.344 7.734 1.00 91.50 98 LEU A C 1
ATOM 772 O O . LEU A 1 98 ? -1.509 5.188 7.282 1.00 91.50 98 LEU A O 1
ATOM 776 N N . ASN A 1 99 ? -1.161 3.136 8.121 1.00 94.06 99 ASN A N 1
ATOM 777 C CA . ASN A 1 99 ? -2.548 2.689 7.965 1.00 94.06 99 ASN A CA 1
ATOM 778 C C . ASN A 1 99 ? -3.537 3.520 8.787 1.00 94.06 99 ASN A C 1
ATOM 780 O O . ASN A 1 99 ? -4.591 3.902 8.294 1.00 94.06 99 ASN A O 1
ATOM 784 N N . ARG A 1 100 ? -3.170 3.866 10.023 1.00 92.56 100 ARG A N 1
ATOM 785 C CA . ARG A 1 100 ? -3.963 4.776 10.859 1.00 92.56 100 ARG A CA 1
ATOM 786 C C . ARG A 1 100 ? -4.134 6.143 10.203 1.00 92.56 100 ARG A C 1
ATOM 788 O O . ARG A 1 100 ? -5.243 6.657 10.174 1.00 92.56 100 ARG A O 1
ATOM 795 N N . ARG A 1 101 ? -3.049 6.698 9.653 1.00 90.94 101 ARG A N 1
ATOM 796 C CA . ARG A 1 101 ? -3.076 8.000 8.981 1.00 90.94 101 ARG A CA 1
ATOM 797 C C . ARG A 1 101 ? -4.009 7.996 7.768 1.00 90.94 101 ARG A C 1
ATOM 799 O O . ARG A 1 101 ? -4.699 8.982 7.557 1.00 90.94 101 ARG A O 1
ATOM 806 N N . VAL A 1 102 ? -4.070 6.890 7.017 1.00 92.88 102 VAL A N 1
ATOM 807 C CA . VAL A 1 102 ? -5.052 6.724 5.928 1.00 92.88 102 VAL A CA 1
ATOM 808 C C . VAL A 1 102 ? -6.472 6.898 6.465 1.00 92.88 102 VAL A C 1
ATOM 810 O O . VAL A 1 102 ? -7.212 7.735 5.958 1.00 92.88 102 VAL A O 1
ATOM 813 N N . CYS A 1 103 ? -6.836 6.165 7.520 1.00 93.44 103 CYS A N 1
ATOM 814 C CA . CYS A 1 103 ? -8.163 6.275 8.122 1.00 93.44 103 CYS A CA 1
ATOM 815 C C . CYS A 1 103 ? -8.445 7.684 8.674 1.00 93.44 103 CYS A C 1
ATOM 817 O O . CYS A 1 103 ? -9.529 8.215 8.455 1.00 93.44 103 CYS A O 1
ATOM 819 N N . GLU A 1 104 ? -7.482 8.302 9.366 1.00 90.50 104 GLU A N 1
ATOM 820 C CA . GLU A 1 104 ? -7.611 9.668 9.898 1.00 90.50 104 GLU A CA 1
ATOM 821 C C . GLU A 1 104 ? -7.879 10.689 8.786 1.00 90.50 104 GLU A C 1
ATOM 823 O O . GLU A 1 104 ? -8.796 11.498 8.909 1.00 90.50 104 GLU A O 1
ATOM 828 N N . GLU A 1 105 ? -7.108 10.648 7.694 1.00 88.94 105 GLU A N 1
ATOM 829 C CA . GLU A 1 105 ? -7.261 11.595 6.585 1.00 88.94 105 GLU A CA 1
ATOM 830 C C . GLU A 1 105 ? -8.614 11.444 5.882 1.00 88.94 105 GLU A C 1
ATOM 832 O O . GLU A 1 105 ? -9.255 12.454 5.598 1.00 88.94 105 GLU A O 1
ATOM 837 N N . VAL A 1 106 ? -9.091 10.214 5.672 1.00 90.31 106 VAL A N 1
ATOM 838 C CA . VAL A 1 106 ? -10.425 9.965 5.096 1.00 90.31 106 VAL A CA 1
ATOM 839 C C . VAL A 1 106 ? -11.522 10.535 5.993 1.00 90.31 106 VAL A C 1
ATOM 841 O O . VAL A 1 106 ? -12.376 11.288 5.532 1.00 90.31 106 VAL A O 1
ATOM 844 N N . LEU A 1 107 ? -11.475 10.234 7.293 1.00 89.06 107 LEU A N 1
ATOM 845 C CA . LEU A 1 107 ? -12.494 10.690 8.241 1.00 89.06 107 LEU A CA 1
ATOM 846 C C . LEU A 1 107 ? -12.513 12.218 8.396 1.00 89.06 107 LEU A C 1
ATOM 848 O O . LEU A 1 107 ? -13.583 12.803 8.577 1.00 89.06 107 LEU A O 1
ATOM 852 N N . LEU A 1 108 ? -11.345 12.864 8.323 1.00 86.12 108 LEU A N 1
ATOM 853 C CA . LEU A 1 108 ? -11.223 14.324 8.315 1.00 86.12 108 LEU A CA 1
ATOM 854 C C . LEU A 1 108 ? -11.851 14.939 7.058 1.00 86.12 108 LEU A C 1
ATOM 856 O O . LEU A 1 108 ? -12.518 15.967 7.151 1.00 86.12 108 LEU A O 1
ATOM 860 N N . GLU A 1 109 ? -11.656 14.324 5.891 1.00 84.00 109 GLU A N 1
ATOM 861 C CA . GLU A 1 109 ? -12.225 14.806 4.627 1.00 84.00 109 GLU A CA 1
ATOM 862 C C . GLU A 1 109 ? -13.746 14.637 4.551 1.00 84.00 109 GLU A C 1
ATOM 864 O O . GLU A 1 109 ? -14.430 15.494 3.994 1.00 84.00 109 GLU A O 1
ATOM 869 N N . GLU A 1 110 ? -14.284 13.572 5.144 1.00 81.19 110 GLU A N 1
ATOM 870 C CA . GLU A 1 110 ? -15.727 13.306 5.201 1.00 81.19 110 GLU A CA 1
ATOM 871 C C . GLU A 1 110 ? -16.465 14.186 6.228 1.00 81.19 110 GLU A C 1
ATOM 873 O O . GLU A 1 110 ? -17.693 14.155 6.305 1.00 81.19 110 GLU A O 1
ATOM 878 N N . GLY A 1 111 ? -15.744 14.971 7.038 1.00 68.56 111 GLY A N 1
ATOM 879 C CA . GLY A 1 111 ? -16.329 15.750 8.136 1.00 68.56 111 GLY A CA 1
ATOM 880 C C . GLY A 1 111 ? -16.774 14.896 9.331 1.00 68.56 111 GLY A C 1
ATOM 881 O O . GLY A 1 111 ? -17.343 15.420 10.288 1.00 68.56 111 GLY A O 1
ATOM 882 N N . SER A 1 112 ? -16.475 13.594 9.306 1.00 62.41 112 SER A N 1
ATOM 883 C CA . SER A 1 112 ? -16.692 12.641 10.404 1.00 62.41 112 SER A CA 1
ATOM 884 C C . SER A 1 112 ? -15.715 12.852 11.571 1.00 62.41 112 SER A C 1
ATOM 886 O O . SER A 1 112 ? -15.887 12.275 12.644 1.00 62.41 112 SER A O 1
ATOM 888 N N . PHE A 1 113 ? -14.700 13.698 11.377 1.00 55.78 113 PHE A N 1
ATOM 889 C CA . PHE A 1 113 ? -13.731 14.124 12.381 1.00 55.78 113 PHE A CA 1
ATOM 890 C C . PHE A 1 113 ? -13.776 15.655 12.513 1.00 55.78 113 PHE A C 1
ATOM 892 O O . PHE A 1 113 ? -13.345 16.377 11.616 1.00 55.78 113 PHE A O 1
ATOM 899 N N . SER A 1 114 ? -14.309 16.168 13.625 1.00 52.31 114 SER A N 1
ATOM 900 C CA . SER A 1 114 ? -14.288 17.609 13.909 1.00 52.31 114 SER A CA 1
ATOM 901 C C . SER A 1 114 ? -13.017 17.989 14.673 1.00 52.31 114 SER A C 1
ATOM 903 O O . SER A 1 114 ? -12.626 17.299 15.614 1.00 52.31 114 SER A O 1
ATOM 905 N N . ASN A 1 115 ? -12.389 19.110 14.300 1.00 52.75 115 ASN A N 1
ATOM 906 C CA . ASN A 1 115 ? -11.271 19.707 15.048 1.00 52.75 115 ASN A CA 1
ATOM 907 C C . ASN A 1 115 ? -11.722 20.363 16.367 1.00 52.75 115 ASN A C 1
ATOM 909 O O . ASN A 1 115 ? -10.876 20.745 17.179 1.00 52.75 115 ASN A O 1
ATOM 913 N N . ASP A 1 116 ? -13.032 20.490 16.595 1.00 42.59 116 ASP A N 1
ATOM 914 C CA . ASP A 1 116 ? -13.565 21.025 17.840 1.00 42.59 116 ASP A CA 1
ATOM 915 C C . ASP A 1 116 ? -13.599 19.946 18.927 1.00 42.59 116 ASP A C 1
ATOM 917 O O . ASP A 1 116 ? -14.197 18.881 18.791 1.00 42.59 116 ASP A O 1
ATOM 921 N N . ALA A 1 117 ? -12.912 20.251 20.024 1.00 48.19 117 ALA A N 1
ATOM 922 C CA . ALA A 1 117 ? -12.710 19.432 21.209 1.00 48.19 117 ALA A CA 1
ATOM 923 C C . ALA A 1 117 ? -13.891 18.509 21.589 1.00 48.19 117 ALA A C 1
ATOM 925 O O . ALA A 1 117 ? -14.833 18.947 22.250 1.00 48.19 117 ALA A O 1
ATOM 926 N N . LYS A 1 118 ? -13.774 17.208 21.275 1.00 45.53 118 LYS A N 1
ATOM 927 C CA . LYS A 1 118 ? -13.911 16.050 22.192 1.00 45.53 118 LYS A CA 1
ATOM 928 C C . LYS A 1 118 ? -13.926 14.740 21.394 1.00 45.53 118 LYS A C 1
ATOM 930 O O . LYS A 1 118 ? -14.752 14.549 20.516 1.00 45.53 118 LYS A O 1
ATOM 935 N N . VAL A 1 119 ? -13.053 13.819 21.808 1.00 50.59 119 VAL A N 1
ATOM 936 C CA . VAL A 1 119 ? -12.804 12.477 21.249 1.00 50.59 119 VAL A CA 1
ATOM 937 C C . VAL A 1 119 ? -11.977 12.492 19.962 1.00 50.59 119 VAL A C 1
ATOM 939 O O . VAL A 1 119 ? -12.432 12.120 18.891 1.00 50.59 119 VAL A O 1
ATOM 942 N N . VAL A 1 120 ? -10.703 12.866 20.100 1.00 52.38 120 VAL A N 1
ATOM 943 C CA . VAL A 1 120 ? -9.664 12.316 19.224 1.00 52.38 120 VAL A CA 1
ATOM 944 C C . VAL A 1 120 ? -9.511 10.843 19.628 1.00 52.38 120 VAL A C 1
ATOM 946 O O . VAL A 1 120 ? -9.204 10.599 20.798 1.00 52.38 120 VAL A O 1
ATOM 949 N N . PRO A 1 121 ? -9.730 9.868 18.730 1.00 53.72 121 PRO A N 1
ATOM 950 C CA . PRO A 1 121 ? -9.226 8.512 18.875 1.00 53.72 121 PRO A CA 1
ATOM 951 C C . PRO A 1 121 ? -7.769 8.540 19.344 1.00 53.72 121 PRO A C 1
ATOM 953 O O . PRO A 1 121 ? -6.849 8.901 18.612 1.00 53.72 121 PRO A O 1
ATOM 956 N N . SER A 1 122 ? -7.563 8.210 20.608 1.00 55.31 122 SER A N 1
ATOM 957 C CA . SER A 1 122 ? -6.252 8.193 21.250 1.00 55.31 122 SER A CA 1
ATOM 958 C C . SER A 1 122 ? -5.455 6.945 20.864 1.00 55.31 122 SER A C 1
ATOM 960 O O . SER A 1 122 ? -4.233 6.900 21.029 1.00 55.31 122 SER A O 1
ATOM 962 N N . THR A 1 123 ? -6.135 5.929 20.318 1.00 63.56 123 THR A N 1
ATOM 963 C CA . THR A 1 123 ? -5.544 4.633 19.984 1.00 63.56 123 THR A CA 1
ATOM 964 C C . THR A 1 123 ? -5.770 4.217 18.532 1.00 63.56 123 THR A C 1
ATOM 966 O O . THR A 1 123 ? -6.701 4.640 17.853 1.00 63.56 123 THR A O 1
ATOM 969 N N . SER A 1 124 ? -4.911 3.305 18.058 1.00 64.75 124 SER A N 1
ATOM 970 C CA . SER A 1 124 ? -5.029 2.688 16.724 1.00 64.75 124 SER A CA 1
ATOM 971 C C . SER A 1 124 ? -6.367 2.009 16.490 1.00 64.75 124 SER A C 1
ATOM 973 O O . SER A 1 124 ? -6.841 1.986 15.361 1.00 64.75 124 SER A O 1
ATOM 975 N N . SER A 1 125 ? -6.930 1.422 17.549 1.00 75.06 125 SER A N 1
ATOM 976 C CA . SER A 1 125 ? -8.184 0.688 17.460 1.00 75.06 125 SER A CA 1
ATOM 977 C C . SER A 1 125 ? -9.346 1.648 17.245 1.00 75.06 125 SER A C 1
ATOM 979 O O . SER A 1 125 ? -10.173 1.402 16.388 1.00 75.06 125 SER A O 1
ATOM 981 N N . GLU A 1 126 ? -9.388 2.771 17.961 1.00 82.94 126 GLU A N 1
ATOM 982 C CA . GLU A 1 126 ? -10.513 3.709 17.883 1.00 82.94 126 GLU A CA 1
ATOM 983 C C . GLU A 1 126 ? -10.661 4.341 16.487 1.00 82.94 126 GLU A C 1
ATOM 985 O O . GLU A 1 126 ? -11.777 4.439 15.985 1.00 82.94 126 GLU A O 1
ATOM 990 N N . VAL A 1 127 ? -9.556 4.720 15.828 1.00 88.38 127 VAL A N 1
ATOM 991 C CA . VAL A 1 127 ? -9.599 5.269 14.455 1.00 88.38 127 VAL A CA 1
ATOM 992 C C . VAL A 1 127 ? -10.140 4.231 13.475 1.00 88.38 127 VAL A C 1
ATOM 994 O O . VAL A 1 127 ? -11.018 4.533 12.666 1.00 88.38 127 VAL A O 1
ATOM 997 N N . LEU A 1 128 ? -9.612 3.005 13.550 1.00 92.12 128 LEU A N 1
ATOM 998 C CA . LEU A 1 128 ? -10.032 1.917 12.676 1.00 92.12 128 LEU A CA 1
ATOM 999 C C . LEU A 1 128 ? -11.519 1.599 12.878 1.00 92.12 128 LEU A C 1
ATOM 1001 O O . LEU A 1 128 ? -12.216 1.346 11.905 1.00 92.12 128 LEU A O 1
ATOM 1005 N N . ASP A 1 129 ? -12.032 1.676 14.107 1.00 91.94 129 ASP A N 1
ATOM 1006 C CA . ASP A 1 129 ? -13.444 1.414 14.415 1.00 91.94 129 ASP A CA 1
ATOM 1007 C C . ASP A 1 129 ? -14.379 2.422 13.757 1.00 91.94 129 ASP A C 1
ATOM 1009 O O . ASP A 1 129 ? -15.440 2.049 13.257 1.00 91.94 129 ASP A O 1
ATOM 1013 N N . VAL A 1 130 ? -14.002 3.700 13.775 1.00 91.56 130 VAL A N 1
ATOM 1014 C CA . VAL A 1 130 ?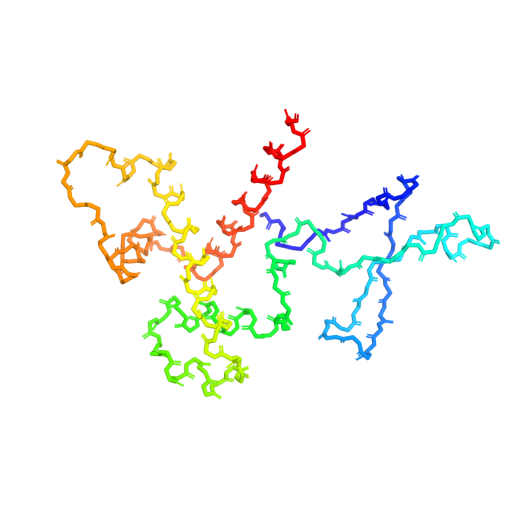 -14.787 4.763 13.138 1.00 91.56 130 VAL A CA 1
ATOM 1015 C C . VAL A 1 130 ? -14.740 4.612 11.620 1.00 91.56 130 VAL A C 1
ATOM 1017 O O . VAL A 1 130 ? -15.785 4.679 10.978 1.00 91.56 130 VAL A O 1
ATOM 1020 N N . TRP A 1 131 ? -13.563 4.328 11.058 1.00 94.25 131 TRP A N 1
ATOM 1021 C CA . TRP A 1 131 ? -13.411 4.106 9.620 1.00 94.25 131 TRP A CA 1
ATOM 1022 C C . T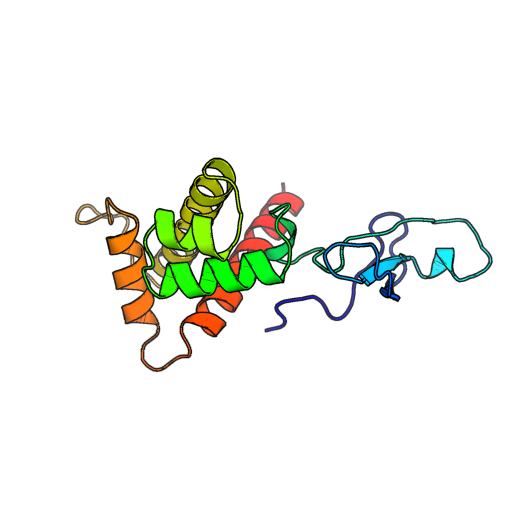RP A 1 131 ? -14.166 2.853 9.144 1.00 94.25 131 TRP A C 1
ATOM 1024 O O . TRP A 1 131 ? -14.900 2.909 8.166 1.00 94.25 131 TRP A O 1
ATOM 1034 N N . LEU A 1 132 ? -14.101 1.737 9.877 1.00 94.88 132 LEU A N 1
ATOM 1035 C CA . LEU A 1 132 ? -14.875 0.529 9.556 1.00 94.88 132 LEU A CA 1
ATOM 1036 C C . LEU A 1 132 ? -16.383 0.798 9.557 1.00 94.88 132 LEU A C 1
ATOM 1038 O O . LEU A 1 132 ? -17.099 0.272 8.712 1.00 94.88 132 LEU A O 1
ATOM 1042 N N . LYS A 1 133 ? -16.873 1.633 10.481 1.00 92.25 133 LYS A N 1
ATOM 1043 C CA . LYS A 1 133 ? -18.285 2.040 10.506 1.00 92.25 133 LYS A CA 1
ATOM 1044 C C . LYS A 1 133 ? -18.656 2.920 9.314 1.00 92.25 133 LYS A C 1
ATOM 1046 O O . LYS A 1 133 ? -19.768 2.778 8.812 1.00 92.25 133 LYS A O 1
ATOM 1051 N N . SER A 1 134 ? -17.765 3.809 8.863 1.00 91.38 134 SER A N 1
ATOM 1052 C CA . SER A 1 134 ? -18.041 4.667 7.701 1.00 91.38 134 SER A CA 1
ATOM 1053 C C . SER A 1 134 ? -18.078 3.893 6.380 1.00 91.38 134 SER A C 1
ATOM 1055 O O . SER A 1 134 ? -18.695 4.359 5.429 1.00 91.38 134 SER A O 1
ATOM 1057 N N . CYS A 1 135 ? -17.501 2.687 6.329 1.00 92.31 135 CYS A N 1
ATOM 1058 C CA . CYS A 1 135 ? -17.519 1.825 5.144 1.00 92.31 135 CYS A CA 1
ATOM 1059 C C . CYS A 1 135 ? -18.887 1.191 4.832 1.00 92.31 135 CYS A C 1
ATOM 1061 O O . CYS A 1 135 ? -19.083 0.714 3.718 1.00 92.31 135 CYS A O 1
ATOM 1063 N N . GLY A 1 136 ? -19.826 1.137 5.786 1.00 90.75 136 GLY A N 1
ATOM 1064 C CA . GLY A 1 136 ? -21.129 0.494 5.572 1.00 90.75 136 GLY A CA 1
ATOM 1065 C C . GLY A 1 136 ? -21.008 -0.966 5.104 1.00 90.75 136 GLY A C 1
ATOM 1066 O O . GLY A 1 136 ? -20.372 -1.775 5.776 1.00 90.75 136 GLY A O 1
ATOM 1067 N N . ASP A 1 137 ? -21.610 -1.279 3.951 1.00 92.31 137 ASP A N 1
ATOM 1068 C CA . ASP A 1 137 ? -21.621 -2.620 3.336 1.00 92.31 137 ASP A CA 1
ATOM 1069 C C . ASP A 1 137 ? -20.487 -2.840 2.307 1.00 92.31 137 ASP A C 1
ATOM 1071 O O . ASP A 1 137 ? -20.484 -3.835 1.577 1.00 92.31 137 ASP A O 1
ATOM 1075 N N . GLU A 1 138 ? -19.537 -1.906 2.188 1.00 93.44 138 GLU A N 1
ATOM 1076 C CA . GLU A 1 138 ? -18.424 -2.027 1.243 1.00 93.44 138 GLU A CA 1
ATOM 1077 C C . GLU A 1 138 ? -17.422 -3.126 1.648 1.00 93.44 138 GLU A C 1
ATOM 1079 O O . GLU A 1 138 ? -17.250 -3.457 2.823 1.00 93.44 138 GLU A O 1
ATOM 1084 N N . ASP A 1 139 ? -16.684 -3.662 0.668 1.00 95.38 139 ASP A N 1
ATOM 1085 C CA . ASP A 1 139 ? -15.505 -4.488 0.944 1.00 95.38 139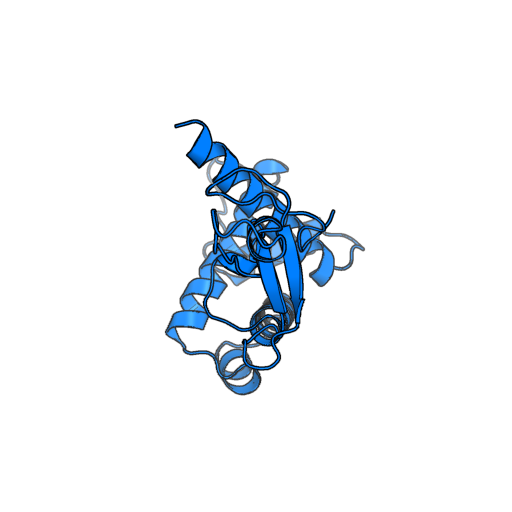 ASP A CA 1
ATOM 1086 C C . ASP A 1 139 ? -14.434 -3.612 1.608 1.00 95.38 139 ASP A C 1
ATOM 1088 O O . ASP A 1 139 ? -13.718 -2.854 0.948 1.00 95.38 139 ASP A O 1
ATOM 1092 N N . VAL A 1 140 ? -14.334 -3.718 2.934 1.00 96.69 140 VAL A N 1
ATOM 1093 C CA . VAL A 1 140 ? -13.425 -2.910 3.755 1.00 96.69 140 VAL A CA 1
ATOM 1094 C C . VAL A 1 140 ? -11.959 -3.084 3.365 1.00 96.69 140 VAL A C 1
ATOM 1096 O O . VAL A 1 140 ? -11.175 -2.149 3.496 1.00 96.69 140 VAL A O 1
ATOM 1099 N N . PHE A 1 141 ? -11.552 -4.246 2.849 1.00 96.44 141 PHE A N 1
ATOM 1100 C CA . PHE A 1 141 ? -10.172 -4.440 2.415 1.00 96.44 141 PHE A CA 1
ATOM 1101 C C . PHE A 1 141 ? -9.902 -3.664 1.127 1.00 96.44 141 PHE A C 1
ATOM 1103 O O . PHE A 1 141 ? -8.935 -2.899 1.045 1.00 96.44 141 PHE A O 1
ATOM 1110 N N . LEU A 1 142 ? -10.779 -3.811 0.135 1.00 95.19 142 LEU A N 1
ATOM 1111 C CA . LEU A 1 142 ? -10.641 -3.107 -1.133 1.00 95.19 142 LEU A CA 1
ATOM 1112 C C . LEU A 1 142 ? -10.790 -1.592 -0.956 1.00 95.19 142 LEU A C 1
ATOM 1114 O O . LEU A 1 142 ? -9.994 -0.836 -1.521 1.00 95.19 142 LEU A O 1
ATOM 1118 N N . LYS A 1 143 ? -11.761 -1.151 -0.152 1.00 95.38 143 LYS A N 1
ATOM 1119 C CA . LYS A 1 143 ? -11.971 0.263 0.170 1.00 95.38 143 LYS A CA 1
ATOM 1120 C C . LYS A 1 143 ? -10.742 0.868 0.837 1.00 95.38 143 LYS A C 1
ATOM 1122 O O . LYS A 1 143 ? -10.273 1.917 0.404 1.00 95.38 143 LYS A O 1
ATOM 1127 N N . PHE A 1 144 ? -10.148 0.173 1.806 1.00 96.62 144 PHE A N 1
ATOM 1128 C CA . PHE A 1 144 ? -8.931 0.650 2.459 1.00 96.62 144 PHE A CA 1
ATOM 1129 C C . PHE A 1 144 ? -7.789 0.867 1.460 1.00 96.62 144 PHE A C 1
ATOM 1131 O O . PHE A 1 144 ? -7.130 1.906 1.480 1.00 96.62 144 PHE A O 1
ATOM 1138 N N . LEU A 1 145 ? -7.557 -0.090 0.554 1.00 95.50 145 LEU A N 1
ATOM 1139 C CA . LEU A 1 145 ? -6.513 0.045 -0.467 1.00 95.50 145 LEU A CA 1
ATOM 1140 C C . LEU A 1 145 ? -6.773 1.235 -1.403 1.00 95.50 145 LEU A C 1
ATOM 1142 O O . LEU A 1 145 ? -5.827 1.901 -1.835 1.00 95.50 145 LEU A O 1
ATOM 1146 N N . GLN A 1 146 ? -8.039 1.515 -1.718 1.00 94.31 146 GLN A N 1
ATOM 1147 C CA . GLN A 1 146 ? -8.420 2.673 -2.525 1.00 94.31 146 GLN A CA 1
ATOM 1148 C C . GLN A 1 146 ? -8.143 3.981 -1.781 1.00 94.31 146 GLN A C 1
ATOM 1150 O O . GLN A 1 146 ? -7.458 4.846 -2.330 1.00 94.31 146 GLN A O 1
ATOM 1155 N N . ASP A 1 147 ? -8.589 4.093 -0.532 1.00 94.50 147 ASP A N 1
ATOM 1156 C CA . ASP A 1 147 ? -8.364 5.251 0.339 1.00 94.50 147 ASP A CA 1
ATOM 1157 C C . ASP A 1 147 ? -6.868 5.548 0.507 1.00 94.50 147 ASP A C 1
ATOM 1159 O O . ASP A 1 147 ? -6.397 6.672 0.299 1.00 94.50 147 ASP A O 1
ATOM 1163 N N . ALA A 1 148 ? -6.088 4.504 0.767 1.00 93.50 148 ALA A N 1
ATOM 1164 C CA . ALA A 1 148 ? -4.642 4.570 0.875 1.00 93.50 148 ALA A CA 1
ATOM 1165 C C . ALA A 1 148 ? -3.965 5.098 -0.404 1.00 93.50 148 ALA A C 1
ATOM 1167 O O . ALA A 1 148 ? -3.074 5.957 -0.357 1.00 93.50 148 ALA A O 1
ATOM 1168 N N . ASN A 1 149 ? -4.406 4.618 -1.568 1.00 92.00 149 ASN A N 1
ATOM 1169 C CA . ASN A 1 149 ? -3.879 5.062 -2.855 1.00 92.00 149 ASN A CA 1
ATOM 1170 C C . ASN A 1 149 ? -4.292 6.504 -3.196 1.00 92.00 149 ASN A C 1
ATOM 1172 O O . ASN A 1 149 ? -3.498 7.250 -3.777 1.00 92.00 149 ASN A O 1
ATOM 1176 N N . MET A 1 150 ? -5.497 6.928 -2.802 1.00 89.19 150 MET A N 1
ATOM 1177 C CA . MET A 1 150 ? -5.948 8.318 -2.935 1.00 89.19 150 MET A CA 1
ATOM 1178 C C . MET A 1 150 ? -5.088 9.272 -2.109 1.00 89.19 150 MET A C 1
ATOM 1180 O O . MET A 1 150 ? -4.621 10.288 -2.635 1.00 89.19 150 MET A O 1
ATOM 1184 N N . MET A 1 151 ? -4.827 8.916 -0.850 1.00 85.94 151 MET A N 1
ATOM 1185 C CA . MET A 1 151 ? -3.979 9.682 0.064 1.00 85.94 151 MET A CA 1
ATOM 1186 C C . MET A 1 151 ? -2.579 9.917 -0.527 1.00 85.94 151 MET A C 1
ATOM 1188 O O . MET A 1 151 ? -2.104 11.053 -0.612 1.00 85.94 151 MET A O 1
ATOM 1192 N N . HIS A 1 152 ? -1.939 8.853 -1.024 1.00 84.06 152 HIS A N 1
ATOM 1193 C CA . HIS A 1 152 ? -0.602 8.934 -1.622 1.00 84.06 152 HIS A CA 1
ATOM 1194 C C . HIS A 1 152 ? -0.534 9.882 -2.826 1.00 84.06 152 HIS A C 1
ATOM 1196 O O . HIS A 1 152 ? 0.412 10.665 -2.968 1.00 84.06 152 HIS A O 1
ATOM 1202 N N . ARG A 1 153 ? -1.552 9.851 -3.694 1.00 79.62 153 ARG A N 1
ATOM 1203 C CA . ARG A 1 153 ? -1.627 10.752 -4.854 1.00 79.62 153 ARG A CA 1
ATOM 1204 C C . ARG A 1 153 ? -1.770 12.211 -4.424 1.00 79.62 153 ARG A C 1
ATOM 1206 O O . ARG A 1 153 ? -1.094 13.069 -4.990 1.00 79.62 153 ARG A O 1
ATOM 1213 N N . LYS A 1 154 ? -2.589 12.500 -3.406 1.00 79.06 154 LYS A N 1
ATOM 1214 C CA . LYS A 1 154 ? -2.756 13.859 -2.860 1.00 79.06 154 LYS A CA 1
ATOM 1215 C C . LYS A 1 154 ? -1.454 14.401 -2.275 1.00 79.06 154 LYS A C 1
ATOM 1217 O O . LYS A 1 154 ? -1.065 15.525 -2.595 1.00 79.06 154 LYS A O 1
ATOM 1222 N N . ASP A 1 155 ? -0.754 13.604 -1.473 1.00 78.00 155 ASP A N 1
ATOM 1223 C CA . ASP A 1 155 ? 0.536 13.997 -0.894 1.00 78.00 155 ASP A CA 1
ATOM 1224 C C . ASP A 1 155 ? 1.607 14.211 -1.974 1.00 78.00 155 ASP A C 1
ATOM 1226 O O . ASP A 1 155 ? 2.395 15.158 -1.896 1.00 78.00 155 ASP A O 1
ATOM 1230 N N . SER A 1 156 ? 1.595 13.386 -3.022 1.00 70.19 156 SER A N 1
ATOM 1231 C CA . SER A 1 156 ? 2.482 13.539 -4.179 1.00 70.19 156 SER A CA 1
ATOM 1232 C C . SER A 1 156 ? 2.213 14.842 -4.945 1.00 70.19 156 SER A C 1
ATOM 1234 O O . SER A 1 156 ? 3.156 15.569 -5.255 1.00 70.19 156 SER A O 1
ATOM 1236 N N . LEU A 1 157 ? 0.944 15.202 -5.181 1.00 61.81 157 LEU A N 1
ATOM 1237 C CA . LEU A 1 157 ? 0.558 16.471 -5.819 1.00 61.81 157 LEU A CA 1
ATOM 1238 C C . LEU A 1 157 ? 0.953 17.691 -4.975 1.00 61.81 157 LEU A C 1
ATOM 1240 O O . LEU A 1 157 ? 1.543 18.637 -5.499 1.00 61.81 157 LEU A O 1
ATOM 1244 N N . LYS A 1 158 ? 0.716 17.650 -3.656 1.00 67.75 158 LYS A N 1
ATOM 1245 C CA . LYS A 1 158 ? 1.124 18.722 -2.727 1.00 67.75 158 LYS A CA 1
ATOM 1246 C C . LYS A 1 158 ? 2.637 18.969 -2.738 1.00 67.75 158 LYS A C 1
ATOM 1248 O O . LYS A 1 158 ? 3.057 20.096 -2.501 1.00 67.75 158 LYS A O 1
ATOM 1253 N N . ARG A 1 159 ? 3.459 17.940 -2.984 1.00 64.31 159 ARG A N 1
ATOM 1254 C CA . ARG A 1 159 ? 4.925 18.075 -3.089 1.00 64.31 159 ARG A CA 1
ATOM 1255 C C . ARG A 1 159 ? 5.385 18.687 -4.411 1.00 64.31 159 ARG A C 1
ATOM 1257 O O . ARG A 1 159 ? 6.418 19.336 -4.412 1.00 64.31 159 ARG A O 1
ATOM 1264 N N . ILE A 1 160 ? 4.647 18.481 -5.502 1.00 57.88 160 ILE A N 1
ATOM 1265 C CA . ILE A 1 160 ? 4.967 19.047 -6.826 1.00 57.88 160 ILE A CA 1
ATOM 1266 C C . ILE A 1 160 ? 4.608 20.541 -6.899 1.00 57.88 160 ILE A C 1
ATOM 1268 O O . ILE A 1 160 ? 5.241 21.288 -7.633 1.00 57.88 160 ILE A O 1
ATOM 1272 N N . MET A 1 161 ? 3.596 20.980 -6.145 1.00 47.88 161 MET A N 1
ATOM 1273 C CA . MET A 1 161 ? 3.118 22.371 -6.135 1.00 47.88 161 MET A CA 1
ATOM 1274 C C . MET A 1 161 ? 3.871 23.305 -5.163 1.00 47.88 161 MET A C 1
ATOM 1276 O O . MET A 1 161 ? 3.464 24.455 -5.008 1.00 47.88 161 MET A O 1
ATOM 1280 N N . ARG A 1 162 ? 4.913 22.819 -4.479 1.00 47.75 162 ARG A N 1
ATOM 1281 C CA . ARG A 1 162 ? 5.789 23.607 -3.594 1.00 47.75 162 ARG A CA 1
ATOM 1282 C C . ARG A 1 162 ? 7.106 23.908 -4.290 1.00 47.75 162 ARG A C 1
ATOM 1284 O O . ARG A 1 162 ? 7.623 25.018 -4.052 1.00 47.75 162 ARG A O 1
#

Sequence (162 aa):
MELIPSSVMCPSCNCEMVIKSVPRLSDGAVWVCSNMMASKRNCSRRCSVRQGSWFELTNMTFEQILAFTYMWINRFSQSQILSETGISAATYISWNKLNRRVCEEVLLEEGSFSNDAKVVPSTSSEVLDVWLKSCGDEDVFLKFLQDANMMHRKDSLKRIMR